Protein AF-A0A9D1ALV0-F1 (afdb_monomer_lite)

InterPro domains:
  IPR006485 Bacteriophage-like holin [PF04531] (1-87)
  IPR006485 Bacteriophage-like holin [TIGR01598] (1-86)

Secondary structure (DSSP, 8-state):
--HHHHHT-HHHHHHHHHHHHHHHHHHTT--GGGGGSHHHHHHHHHHHHH-HHHHHHHHHHHHHHHH-GGGSTTT--GGGSS-SS-------------

Sequence (98 aa):
MNWMARVKNPIFWVQVMGTILLTALTYNSLQPADLTSWQGVGQLLWGIVTNPYLLVSCLWGVWNAVNDPTTAGLKDSQAALTYTAPKKDNEKEESSNG

Structure (mmCIF, N/CA/C/O backbone):
data_AF-A0A9D1ALV0-F1
#
_entry.id   AF-A0A9D1ALV0-F1
#
loop_
_atom_site.group_PDB
_atom_site.id
_atom_site.type_symbol
_atom_site.label_atom_id
_atom_site.label_alt_id
_atom_site.label_comp_id
_atom_site.label_asym_id
_atom_site.label_entity_id
_atom_site.label_seq_id
_atom_site.pdbx_PDB_ins_code
_atom_site.Cartn_x
_atom_site.Cartn_y
_atom_site.Cartn_z
_atom_site.occupancy
_atom_site.B_iso_or_equiv
_atom_site.auth_seq_id
_atom_site.auth_comp_id
_atom_site.auth_asym_id
_atom_site.auth_atom_id
_atom_site.pdbx_PDB_model_num
ATOM 1 N N . MET A 1 1 ? 3.202 -3.393 -24.851 1.00 58.59 1 MET A N 1
ATOM 2 C CA . MET A 1 1 ? 3.554 -3.006 -23.466 1.00 58.59 1 MET A CA 1
ATOM 3 C C . MET A 1 1 ? 4.298 -4.165 -22.818 1.00 58.59 1 MET A C 1
ATOM 5 O O . MET A 1 1 ? 3.745 -5.256 -22.766 1.00 58.59 1 MET A O 1
ATOM 9 N N . ASN A 1 2 ? 5.544 -3.980 -22.377 1.00 66.81 2 ASN A N 1
ATOM 10 C CA . ASN A 1 2 ? 6.335 -5.072 -21.801 1.00 66.81 2 ASN A CA 1
ATOM 11 C C . ASN A 1 2 ? 5.997 -5.229 -20.304 1.00 66.81 2 ASN A C 1
ATOM 13 O O . ASN A 1 2 ? 6.737 -4.786 -19.429 1.00 66.81 2 ASN A O 1
ATOM 17 N N . TRP A 1 3 ? 4.818 -5.789 -20.007 1.00 67.38 3 TRP A N 1
ATOM 18 C CA . TRP A 1 3 ? 4.275 -5.894 -18.641 1.00 67.38 3 TRP A CA 1
ATOM 19 C C . TRP A 1 3 ? 5.234 -6.626 -17.685 1.00 67.38 3 TRP A C 1
ATOM 21 O O . TRP A 1 3 ? 5.424 -6.218 -16.540 1.00 67.38 3 TRP A O 1
ATOM 31 N N . MET A 1 4 ? 5.928 -7.645 -18.202 1.00 64.88 4 MET A N 1
ATOM 32 C CA . MET A 1 4 ? 6.937 -8.410 -17.474 1.00 64.88 4 MET A CA 1
ATOM 33 C C . MET A 1 4 ? 8.129 -7.558 -17.028 1.00 64.88 4 MET A C 1
ATOM 35 O O . MET A 1 4 ? 8.717 -7.854 -15.993 1.00 64.88 4 MET A O 1
ATOM 39 N N . ALA A 1 5 ? 8.490 -6.504 -17.766 1.00 69.75 5 ALA A N 1
ATOM 40 C CA . ALA A 1 5 ? 9.560 -5.594 -17.358 1.00 69.75 5 ALA A CA 1
ATOM 41 C C . ALA A 1 5 ? 9.126 -4.689 -16.190 1.00 69.75 5 ALA A C 1
ATOM 43 O O . ALA A 1 5 ? 9.938 -4.382 -15.321 1.00 69.75 5 ALA A O 1
ATOM 44 N N . ARG A 1 6 ? 7.839 -4.312 -16.129 1.00 74.12 6 ARG A N 1
ATOM 45 C CA . ARG A 1 6 ? 7.286 -3.455 -15.065 1.00 74.12 6 ARG A CA 1
ATOM 46 C C . ARG A 1 6 ? 7.140 -4.194 -13.743 1.00 74.12 6 ARG A C 1
ATOM 48 O O . ARG A 1 6 ? 7.605 -3.706 -12.725 1.00 74.12 6 ARG A O 1
ATOM 55 N N . VAL A 1 7 ? 6.603 -5.412 -13.777 1.00 74.50 7 VAL A N 1
ATOM 56 C CA . VAL A 1 7 ? 6.484 -6.279 -12.590 1.00 74.50 7 VAL A CA 1
ATOM 57 C C . VAL A 1 7 ? 7.856 -6.636 -12.002 1.00 74.50 7 VAL A C 1
ATOM 59 O O . VAL A 1 7 ? 7.990 -6.811 -10.794 1.00 74.50 7 VAL A O 1
ATOM 62 N N . LYS A 1 8 ? 8.901 -6.707 -12.838 1.00 75.50 8 LYS A N 1
ATOM 63 C CA . LYS A 1 8 ? 10.288 -6.913 -12.392 1.00 75.50 8 LYS A CA 1
ATOM 64 C C . LYS A 1 8 ? 10.945 -5.648 -11.824 1.00 75.50 8 LYS A C 1
ATOM 66 O O . LYS A 1 8 ? 12.015 -5.752 -11.228 1.00 75.50 8 LYS A O 1
ATOM 71 N N . ASN A 1 9 ? 10.348 -4.467 -12.002 1.00 77.94 9 ASN A N 1
ATOM 72 C CA . ASN A 1 9 ? 10.893 -3.217 -11.486 1.00 77.94 9 ASN A CA 1
ATOM 73 C C . ASN A 1 9 ? 10.448 -3.004 -10.022 1.00 77.94 9 ASN A C 1
ATOM 75 O O . ASN A 1 9 ? 9.251 -2.895 -9.764 1.00 77.94 9 ASN A O 1
ATOM 79 N N . PRO A 1 10 ? 11.370 -2.886 -9.050 1.00 76.19 10 PRO A N 1
ATOM 80 C CA . PRO A 1 10 ? 11.006 -2.638 -7.652 1.00 76.19 10 PRO A CA 1
ATOM 81 C C . PRO A 1 10 ? 10.281 -1.298 -7.442 1.00 76.19 10 PRO A C 1
ATOM 83 O O . PRO A 1 10 ? 9.438 -1.191 -6.556 1.00 76.19 10 PRO A O 1
ATOM 86 N N . ILE A 1 11 ? 10.553 -0.289 -8.276 1.00 81.44 11 ILE A N 1
ATOM 87 C CA . ILE A 1 11 ? 9.923 1.038 -8.185 1.00 81.44 11 ILE A CA 1
ATOM 88 C C . ILE A 1 11 ? 8.422 0.952 -8.473 1.00 81.44 11 ILE A C 1
ATOM 90 O O . ILE A 1 11 ? 7.639 1.618 -7.801 1.00 81.44 11 ILE A O 1
ATOM 94 N N . PHE A 1 12 ? 8.012 0.084 -9.404 1.00 81.88 12 PHE A N 1
ATOM 95 C CA . PHE A 1 12 ? 6.599 -0.162 -9.697 1.00 81.88 12 PHE A CA 1
ATOM 96 C C . PHE A 1 12 ? 5.848 -0.620 -8.438 1.00 81.88 12 PHE A C 1
ATOM 98 O O . PHE A 1 12 ? 4.791 -0.084 -8.113 1.00 81.88 12 PHE A O 1
ATOM 105 N N . TRP A 1 13 ? 6.427 -1.550 -7.676 1.00 82.69 13 TRP A N 1
ATOM 106 C CA . TRP A 1 13 ? 5.822 -2.036 -6.437 1.00 82.69 13 TRP A CA 1
ATOM 107 C C . TRP A 1 13 ? 5.762 -0.969 -5.348 1.00 82.69 13 TRP A C 1
ATOM 109 O O . TRP A 1 13 ? 4.753 -0.879 -4.657 1.00 82.69 13 TRP A O 1
ATOM 119 N N . VAL A 1 14 ? 6.790 -0.124 -5.218 1.00 86.38 14 VAL A N 1
ATOM 120 C CA . VAL A 1 14 ? 6.770 1.004 -4.270 1.00 86.38 14 VAL A CA 1
ATOM 121 C C . VAL A 1 14 ? 5.656 1.991 -4.616 1.00 86.38 14 VAL A C 1
ATOM 123 O O . VAL A 1 14 ? 4.940 2.431 -3.721 1.00 86.38 14 VAL A O 1
ATOM 126 N N . GLN A 1 15 ? 5.470 2.306 -5.899 1.00 83.31 15 GLN A N 1
ATOM 127 C CA . GLN A 1 15 ? 4.402 3.199 -6.352 1.00 83.31 15 GLN A CA 1
ATOM 128 C C . GLN A 1 15 ? 3.017 2.598 -6.090 1.00 83.31 15 GLN A C 1
ATOM 130 O O . GLN A 1 15 ? 2.178 3.254 -5.480 1.00 83.31 15 GLN A O 1
ATOM 135 N N . VAL A 1 16 ? 2.801 1.334 -6.468 1.00 84.56 16 VAL A N 1
ATOM 136 C CA . VAL A 1 16 ? 1.533 0.626 -6.228 1.00 84.56 16 VAL A CA 1
ATOM 137 C C . VAL A 1 16 ? 1.207 0.570 -4.736 1.00 84.56 16 VAL A C 1
ATOM 139 O O . VAL A 1 16 ? 0.116 0.961 -4.322 1.00 84.56 16 VAL A O 1
ATOM 142 N N . MET A 1 17 ? 2.163 0.128 -3.918 1.00 85.94 17 MET A N 1
ATOM 143 C CA . MET A 1 17 ? 1.977 0.018 -2.472 1.00 85.94 17 MET A CA 1
ATOM 144 C C . MET A 1 17 ? 1.757 1.387 -1.831 1.00 85.94 17 MET A C 1
ATOM 146 O O . MET A 1 17 ? 0.872 1.526 -0.992 1.00 85.94 17 MET A O 1
ATOM 150 N N . GLY A 1 18 ? 2.515 2.405 -2.244 1.00 87.94 18 GLY A N 1
ATOM 151 C CA . GLY A 1 18 ? 2.378 3.770 -1.745 1.00 87.94 18 GLY A CA 1
ATOM 152 C C . GLY A 1 18 ? 0.997 4.355 -2.027 1.00 87.94 18 GLY A C 1
ATOM 153 O O . GLY A 1 18 ? 0.371 4.895 -1.119 1.00 87.94 18 GLY A O 1
ATOM 154 N N . THR A 1 19 ? 0.483 4.195 -3.250 1.00 85.81 19 THR A N 1
ATOM 155 C CA . THR A 1 19 ? -0.865 4.656 -3.606 1.00 85.81 19 THR A CA 1
ATOM 156 C C . THR A 1 19 ? -1.937 3.935 -2.793 1.00 85.81 19 THR A C 1
ATOM 158 O O . THR A 1 19 ? -2.779 4.598 -2.195 1.00 85.81 19 THR A O 1
ATOM 161 N N . ILE A 1 20 ? -1.885 2.601 -2.709 1.00 85.38 20 ILE A N 1
ATOM 162 C CA . ILE A 1 20 ? -2.860 1.810 -1.940 1.00 85.38 20 ILE A CA 1
ATOM 163 C C . ILE A 1 20 ? -2.850 2.219 -0.463 1.00 85.38 20 ILE A C 1
ATOM 165 O O . ILE A 1 20 ? -3.907 2.481 0.111 1.00 85.38 20 ILE A O 1
ATOM 169 N N . LEU A 1 21 ? -1.663 2.315 0.145 1.00 87.31 21 LEU A N 1
ATOM 170 C CA . LEU A 1 21 ? -1.510 2.699 1.548 1.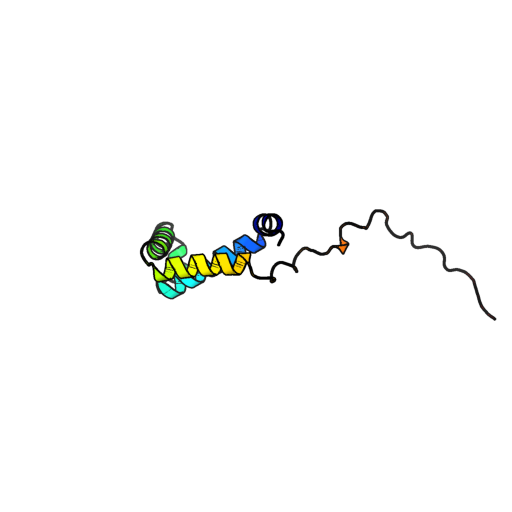00 87.31 21 LEU A CA 1
ATOM 171 C C . LEU A 1 21 ? -2.046 4.104 1.808 1.00 87.31 21 LEU A C 1
ATOM 173 O O . LEU A 1 21 ? -2.795 4.298 2.761 1.00 87.31 21 LEU A O 1
ATOM 177 N N . LEU A 1 22 ? -1.698 5.074 0.962 1.00 85.81 22 LEU A N 1
ATOM 178 C CA . LEU A 1 22 ? -2.117 6.457 1.156 1.00 85.81 22 LEU A CA 1
ATOM 179 C C . LEU A 1 22 ? -3.636 6.603 1.005 1.00 85.81 22 LEU A C 1
ATOM 181 O O . LEU A 1 22 ? -4.279 7.214 1.853 1.00 85.81 22 LEU A O 1
ATOM 185 N N . THR A 1 23 ? -4.225 5.979 -0.019 1.00 83.88 23 THR A N 1
ATOM 186 C CA . THR A 1 23 ? -5.681 5.963 -0.216 1.00 83.88 23 THR A CA 1
ATOM 187 C C . THR A 1 23 ? -6.400 5.322 0.970 1.00 83.88 23 THR A C 1
ATOM 189 O O . THR A 1 23 ? -7.388 5.870 1.459 1.00 83.88 23 THR A O 1
ATOM 192 N N . ALA A 1 24 ? -5.898 4.192 1.470 1.00 85.19 24 ALA A N 1
ATOM 193 C CA . ALA A 1 24 ? -6.502 3.503 2.601 1.00 85.19 24 ALA A CA 1
ATOM 194 C C . ALA A 1 24 ? -6.363 4.293 3.915 1.00 85.19 24 ALA A C 1
ATOM 196 O O . ALA A 1 24 ? -7.327 4.358 4.679 1.00 85.19 24 ALA A O 1
ATOM 197 N N . LEU A 1 25 ? -5.212 4.928 4.164 1.00 86.50 25 LEU A N 1
ATOM 198 C CA . LEU A 1 25 ? -4.987 5.791 5.330 1.00 86.50 25 LEU A CA 1
ATOM 199 C C . LEU A 1 25 ? -5.945 6.983 5.336 1.00 86.50 25 LEU A C 1
ATOM 201 O O . LEU A 1 25 ? -6.645 7.204 6.323 1.00 86.50 25 LEU A O 1
ATOM 205 N N . THR A 1 26 ? -6.024 7.712 4.217 1.00 83.88 26 THR A N 1
ATOM 206 C CA . THR A 1 26 ? -6.922 8.867 4.080 1.00 83.88 26 THR A CA 1
ATOM 207 C C . THR A 1 26 ? -8.378 8.469 4.283 1.00 83.88 26 THR A C 1
ATOM 209 O O . THR A 1 26 ? -9.116 9.171 4.966 1.00 83.88 26 THR A O 1
ATOM 212 N N . TYR A 1 27 ? -8.798 7.334 3.726 1.00 83.12 27 TYR A N 1
ATOM 213 C CA . TYR A 1 27 ? -10.186 6.897 3.823 1.00 83.12 27 TYR A CA 1
ATOM 214 C C . TYR A 1 27 ? -10.580 6.459 5.237 1.00 83.12 27 TYR A C 1
ATOM 216 O O . TYR A 1 27 ? -11.656 6.804 5.715 1.00 83.12 27 TYR A O 1
ATOM 224 N N . ASN A 1 28 ? -9.709 5.716 5.924 1.00 82.38 28 ASN A N 1
ATOM 225 C CA . ASN A 1 28 ? -9.981 5.227 7.278 1.00 82.38 28 ASN A CA 1
ATOM 226 C C . ASN A 1 28 ? -9.667 6.269 8.365 1.00 82.38 28 ASN A C 1
ATOM 228 O O . ASN A 1 28 ? -9.780 5.961 9.547 1.00 82.38 28 ASN A O 1
ATOM 232 N N . SER A 1 29 ? -9.279 7.495 7.984 1.00 84.06 29 SER A N 1
ATOM 233 C CA . SER A 1 29 ? -8.819 8.545 8.908 1.00 84.06 29 SER A CA 1
ATOM 234 C C . SER A 1 29 ? -7.692 8.078 9.844 1.00 84.06 29 SER A C 1
ATOM 236 O O . SER A 1 29 ? -7.584 8.544 10.976 1.00 84.06 29 SER A O 1
ATOM 238 N N . LEU A 1 30 ? -6.860 7.147 9.368 1.00 83.81 30 LEU A N 1
ATOM 239 C CA . LEU A 1 30 ? -5.747 6.580 10.124 1.00 83.81 30 LEU A CA 1
ATOM 240 C C . LEU A 1 30 ? -4.495 7.434 9.939 1.00 83.81 30 LEU A C 1
ATOM 242 O O . LEU A 1 30 ? -4.239 7.986 8.865 1.00 83.81 30 LEU A O 1
ATOM 246 N N . GLN A 1 31 ? -3.685 7.511 10.987 1.00 85.94 31 GLN A N 1
ATOM 247 C CA . GLN A 1 31 ? -2.393 8.174 10.965 1.00 85.94 31 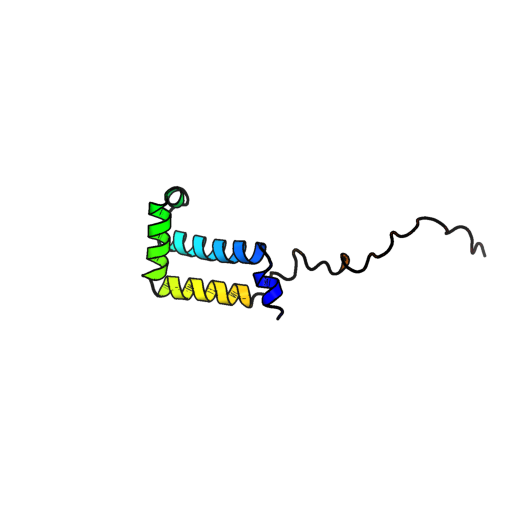GLN A CA 1
ATOM 248 C C . GLN A 1 31 ? -1.270 7.172 10.667 1.00 85.94 31 GLN A C 1
ATOM 250 O O . GLN A 1 31 ? -1.384 5.983 10.969 1.00 85.94 31 GLN A O 1
ATOM 255 N N . PRO A 1 32 ? -0.117 7.631 10.143 1.00 83.44 32 PRO A N 1
ATOM 256 C CA . PRO A 1 32 ? 1.053 6.769 9.976 1.00 83.44 32 PRO A CA 1
ATOM 257 C C . PRO A 1 32 ? 1.501 6.094 11.282 1.00 83.44 32 PRO A C 1
ATOM 259 O O . PRO A 1 32 ? 2.012 4.978 11.253 1.00 83.44 32 PRO A O 1
ATOM 262 N N . ALA A 1 33 ? 1.274 6.749 12.427 1.00 87.25 33 ALA A N 1
ATOM 263 C CA . ALA A 1 33 ? 1.554 6.198 13.749 1.00 87.25 33 ALA A CA 1
ATOM 264 C C . ALA A 1 33 ? 0.732 4.930 14.050 1.00 87.25 33 ALA A C 1
ATOM 266 O O . ALA A 1 33 ? 1.237 4.024 14.713 1.00 87.25 33 ALA A O 1
ATOM 267 N N . ASP A 1 34 ? -0.479 4.808 13.504 1.00 85.50 34 ASP A N 1
ATOM 268 C CA . ASP A 1 34 ? -1.343 3.641 13.712 1.00 85.50 34 ASP A CA 1
ATOM 269 C C . ASP A 1 34 ? -0.802 2.397 12.991 1.00 85.50 34 ASP A C 1
ATOM 271 O O . ASP A 1 34 ? -0.996 1.265 13.440 1.00 85.50 34 ASP A O 1
ATOM 275 N N . LEU A 1 35 ? -0.030 2.596 11.916 1.00 88.25 35 LEU A N 1
ATOM 276 C CA . LEU A 1 35 ? 0.631 1.523 11.165 1.00 88.25 35 LEU A CA 1
ATOM 277 C C . LEU A 1 35 ? 1.925 1.017 11.817 1.00 88.25 35 LEU A C 1
ATOM 279 O O . LEU A 1 35 ? 2.564 0.114 11.282 1.00 88.25 35 LEU A O 1
ATOM 283 N N . THR A 1 36 ? 2.316 1.557 12.976 1.00 90.19 36 THR A N 1
ATOM 284 C CA . THR A 1 36 ? 3.475 1.058 13.742 1.00 90.19 36 THR A CA 1
ATOM 285 C C . THR A 1 36 ? 3.186 -0.260 14.468 1.00 90.19 36 THR A C 1
ATOM 287 O O . THR A 1 36 ? 4.104 -0.900 14.979 1.00 90.19 36 THR A O 1
ATOM 290 N N . SER A 1 37 ? 1.921 -0.693 14.487 1.00 90.81 37 SER A N 1
ATOM 291 C CA . SER A 1 37 ? 1.479 -1.952 15.082 1.00 90.81 37 SER A CA 1
ATOM 292 C C . SER A 1 37 ? 0.925 -2.914 14.028 1.00 90.81 37 SER A C 1
ATOM 294 O O . SER A 1 37 ? 0.227 -2.511 13.095 1.00 90.81 37 SER A O 1
ATOM 296 N N . TRP A 1 38 ? 1.157 -4.218 14.213 1.00 92.00 38 TRP A N 1
ATOM 297 C CA . TRP A 1 38 ? 0.548 -5.253 13.365 1.00 92.00 38 TRP A CA 1
ATOM 298 C C . TRP A 1 38 ? -0.983 -5.237 13.428 1.00 92.00 38 TRP A C 1
ATOM 300 O O . TRP A 1 38 ? -1.644 -5.549 12.439 1.00 92.00 38 TRP A O 1
ATOM 310 N N . GLN A 1 39 ? -1.545 -4.818 14.565 1.00 89.12 39 GLN A N 1
ATOM 311 C CA . GLN A 1 39 ? -2.982 -4.623 14.732 1.00 89.12 39 GLN A CA 1
ATOM 312 C C . GLN A 1 39 ? -3.516 -3.552 13.769 1.00 89.12 39 GLN A C 1
ATOM 314 O O . GLN A 1 39 ? -4.491 -3.800 13.062 1.00 89.12 39 GLN A O 1
ATOM 319 N N . GLY A 1 40 ? -2.866 -2.385 13.711 1.00 88.56 40 GLY A N 1
ATOM 320 C CA . GLY A 1 40 ? -3.269 -1.282 12.837 1.00 88.56 40 GLY A CA 1
ATOM 321 C C . GLY A 1 40 ? -3.110 -1.617 11.356 1.00 88.56 40 GLY A C 1
ATOM 322 O O . GLY A 1 40 ? -3.997 -1.322 10.557 1.00 88.56 40 GLY A O 1
ATOM 323 N N . VAL A 1 41 ? -2.048 -2.345 10.991 1.00 89.25 41 VAL A N 1
ATOM 324 C CA . VAL A 1 41 ? -1.899 -2.895 9.632 1.00 89.25 41 VAL A CA 1
ATOM 325 C C . VAL A 1 41 ? -3.050 -3.851 9.301 1.00 89.25 41 VAL A C 1
ATOM 327 O O . VAL A 1 41 ? -3.644 -3.754 8.227 1.00 89.25 41 VAL A O 1
ATOM 330 N N . GLY A 1 42 ? -3.413 -4.743 10.227 1.00 89.50 42 GLY A N 1
ATOM 331 C CA . GLY A 1 42 ? -4.546 -5.654 10.058 1.00 89.50 42 GLY A CA 1
ATOM 332 C C . GLY A 1 42 ? -5.878 -4.922 9.865 1.00 89.50 42 GLY A C 1
ATOM 333 O O . GLY A 1 42 ? -6.642 -5.275 8.968 1.00 89.50 42 GLY A O 1
ATOM 334 N N . GLN A 1 43 ? -6.134 -3.869 10.647 1.00 87.88 43 GLN A N 1
ATOM 335 C CA . GLN A 1 43 ? -7.335 -3.038 10.507 1.00 87.88 43 GLN A CA 1
ATOM 336 C C . GLN A 1 43 ? -7.389 -2.311 9.162 1.00 87.88 43 GLN A C 1
ATOM 338 O O . GLN A 1 43 ? -8.441 -2.296 8.525 1.00 87.88 43 GLN A O 1
ATOM 343 N N . LEU A 1 44 ? -6.260 -1.770 8.696 1.00 89.12 44 LEU A N 1
ATOM 344 C CA . LEU A 1 44 ? -6.170 -1.125 7.387 1.00 89.12 44 LEU A CA 1
ATOM 345 C C . LEU A 1 44 ? -6.519 -2.108 6.261 1.00 89.12 44 LEU A C 1
ATOM 347 O O . LEU A 1 44 ? -7.363 -1.811 5.417 1.00 89.12 44 LEU A O 1
ATOM 351 N N . LEU A 1 45 ? -5.898 -3.294 6.263 1.00 89.81 45 LEU A N 1
ATOM 352 C CA . LEU A 1 45 ? -6.146 -4.328 5.253 1.00 89.81 45 LEU A CA 1
ATOM 353 C C . LEU A 1 45 ? -7.601 -4.799 5.278 1.00 89.81 45 LEU A C 1
ATOM 355 O O . LEU A 1 45 ? -8.228 -4.942 4.229 1.00 89.81 45 LEU A O 1
ATOM 359 N N . TRP A 1 46 ? -8.159 -4.988 6.473 1.00 89.56 46 TRP A N 1
ATOM 360 C CA . TRP A 1 46 ? -9.561 -5.347 6.635 1.00 89.56 46 TRP A CA 1
ATOM 361 C C . TRP A 1 46 ? -10.500 -4.261 6.096 1.00 89.56 46 TRP A C 1
ATOM 363 O O . TRP A 1 46 ? -11.463 -4.572 5.394 1.00 89.56 46 TRP A O 1
ATOM 373 N N . GLY A 1 47 ? -10.192 -2.986 6.351 1.00 88.38 47 GLY A N 1
ATOM 374 C CA . GLY A 1 47 ? -10.938 -1.843 5.824 1.00 88.38 47 GLY A CA 1
ATOM 375 C C . GLY A 1 47 ? -10.915 -1.765 4.297 1.00 88.38 47 GLY A C 1
ATOM 376 O O . GLY A 1 47 ? -11.933 -1.451 3.688 1.00 88.38 47 GLY A O 1
ATOM 377 N N . ILE A 1 48 ? -9.796 -2.122 3.658 1.00 89.31 48 ILE A N 1
ATOM 378 C CA . ILE A 1 48 ? -9.706 -2.191 2.190 1.00 89.31 48 ILE A CA 1
ATOM 379 C C . ILE A 1 48 ? -10.631 -3.281 1.632 1.00 89.31 48 ILE A C 1
ATOM 381 O O . ILE A 1 48 ? -11.327 -3.043 0.649 1.00 89.31 48 ILE A O 1
ATOM 385 N N . VAL A 1 49 ? -10.649 -4.470 2.242 1.00 89.56 49 VAL A N 1
ATOM 386 C CA . VAL A 1 49 ? -11.405 -5.625 1.720 1.00 89.56 49 VAL A CA 1
ATOM 387 C C . VAL A 1 49 ? -12.907 -5.502 1.977 1.00 89.56 49 VAL A C 1
ATOM 389 O O . VAL A 1 49 ? -13.715 -5.872 1.129 1.00 89.56 49 VAL A O 1
ATOM 392 N N . THR A 1 50 ? -13.294 -4.980 3.140 1.00 91.19 50 THR A N 1
ATOM 393 C CA . THR A 1 50 ? -14.709 -4.845 3.525 1.00 91.19 50 THR A CA 1
ATOM 394 C C . THR A 1 50 ? -15.405 -3.652 2.881 1.00 91.19 50 THR A C 1
ATOM 396 O O . THR A 1 50 ? -16.635 -3.595 2.863 1.00 91.19 50 THR A O 1
ATOM 399 N N . ASN A 1 51 ? -14.643 -2.715 2.318 1.00 89.69 51 ASN A N 1
ATOM 400 C CA . ASN A 1 51 ? -15.182 -1.535 1.673 1.00 89.69 51 ASN A CA 1
ATOM 401 C C . ASN A 1 51 ? -15.102 -1.656 0.139 1.00 89.69 51 ASN A C 1
ATOM 403 O O . ASN A 1 51 ? -14.018 -1.519 -0.432 1.00 89.69 51 ASN A O 1
ATOM 407 N N . PRO A 1 52 ? -16.234 -1.851 -0.565 1.00 89.62 52 PRO A N 1
ATOM 408 C CA . PRO A 1 52 ? -16.225 -2.075 -2.010 1.00 89.62 52 PRO A CA 1
ATOM 409 C C . PRO A 1 52 ? -15.689 -0.873 -2.797 1.00 89.62 52 PRO A C 1
ATOM 411 O O . PRO A 1 52 ? -15.057 -1.057 -3.834 1.00 89.62 52 PRO A O 1
ATOM 414 N N . TYR A 1 53 ? -15.883 0.354 -2.303 1.00 89.44 53 TYR A N 1
ATOM 415 C CA . TYR A 1 53 ? -15.338 1.554 -2.937 1.00 89.44 53 TYR A CA 1
ATOM 416 C C . TYR A 1 53 ? -13.807 1.598 -2.841 1.00 89.44 53 TYR A C 1
ATOM 418 O O . TYR A 1 53 ? -13.136 1.833 -3.849 1.00 89.44 53 TYR A O 1
ATOM 426 N N . LEU A 1 54 ? -13.239 1.328 -1.660 1.00 88.50 54 LEU A N 1
ATOM 427 C CA . LEU A 1 54 ? -11.785 1.247 -1.483 1.00 88.50 54 LEU A CA 1
ATOM 428 C C . LEU A 1 54 ? -11.176 0.104 -2.285 1.00 88.50 54 LEU A C 1
ATOM 430 O O . LEU A 1 54 ? -10.141 0.298 -2.921 1.00 88.50 54 LEU A O 1
ATOM 434 N N . LEU A 1 55 ? -11.823 -1.060 -2.284 1.00 90.75 55 LEU A N 1
ATOM 435 C CA . LEU A 1 55 ? -11.391 -2.216 -3.055 1.00 90.75 55 LEU A CA 1
ATOM 436 C C . LEU A 1 55 ? -11.286 -1.861 -4.546 1.00 90.75 55 LEU A C 1
ATOM 438 O O . LEU A 1 55 ? -10.231 -2.036 -5.154 1.00 90.75 55 LEU A O 1
ATOM 442 N N . VAL A 1 56 ? -12.354 -1.297 -5.120 1.00 91.31 56 VAL A N 1
ATOM 443 C CA . VAL A 1 56 ? -12.380 -0.863 -6.525 1.00 91.31 56 VAL A CA 1
ATOM 444 C C . VAL A 1 56 ? -11.346 0.232 -6.783 1.00 91.31 56 VAL A C 1
ATOM 446 O O . VAL A 1 56 ? -10.658 0.181 -7.799 1.00 91.31 56 VAL A O 1
ATOM 449 N N . SER A 1 57 ? -11.167 1.178 -5.860 1.00 88.25 57 SER A N 1
ATOM 450 C CA . SER A 1 57 ? -10.165 2.246 -5.986 1.00 88.25 57 SER A CA 1
ATOM 451 C C . SER A 1 57 ? -8.734 1.701 -6.005 1.00 88.25 57 SER A C 1
ATOM 453 O O . SER A 1 57 ? -7.920 2.138 -6.816 1.00 88.25 57 SER A O 1
ATOM 455 N N . CYS A 1 58 ? -8.425 0.710 -5.164 1.00 87.19 58 CYS A N 1
ATOM 456 C CA . CYS A 1 58 ? -7.121 0.048 -5.152 1.00 87.19 58 CYS A CA 1
ATOM 457 C C . CYS A 1 58 ? -6.884 -0.723 -6.455 1.00 87.19 58 CYS A C 1
ATOM 459 O O . CYS A 1 58 ? -5.819 -0.600 -7.057 1.00 87.19 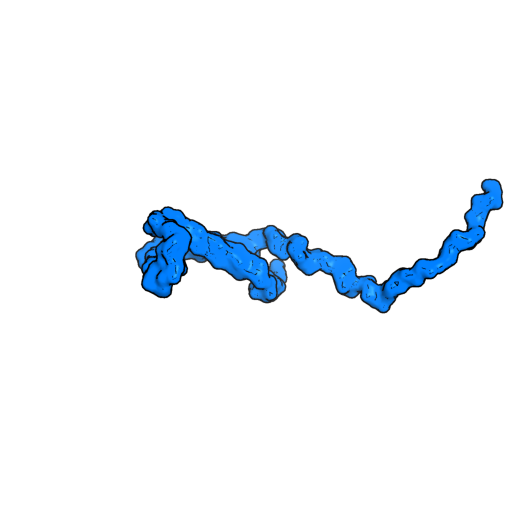58 CYS A O 1
ATOM 461 N N . LEU A 1 59 ? -7.889 -1.467 -6.931 1.00 88.62 59 LEU A N 1
ATOM 462 C CA . LEU A 1 59 ? -7.825 -2.174 -8.213 1.00 88.62 59 LEU A CA 1
ATOM 463 C C . LEU A 1 59 ? -7.642 -1.205 -9.387 1.00 88.62 59 LEU A C 1
ATOM 465 O O . LEU A 1 59 ? -6.843 -1.470 -10.283 1.00 88.62 59 LEU A O 1
ATOM 469 N N . TRP A 1 60 ? -8.325 -0.060 -9.356 1.00 86.38 60 TRP A N 1
ATOM 470 C CA . TRP A 1 60 ? -8.168 1.010 -10.337 1.00 86.38 60 TRP A CA 1
ATOM 471 C C . TRP A 1 60 ? -6.766 1.625 -10.291 1.00 86.38 60 TRP A C 1
ATOM 473 O O . TRP A 1 60 ? -6.159 1.846 -11.334 1.00 86.38 60 TRP A O 1
ATOM 483 N N . GLY A 1 61 ? -6.208 1.841 -9.098 1.00 83.75 61 GLY A N 1
ATOM 484 C CA . GLY A 1 61 ? -4.829 2.296 -8.918 1.00 83.75 61 GLY A CA 1
ATOM 485 C C . GLY A 1 61 ? -3.808 1.320 -9.507 1.00 83.75 61 GLY A C 1
ATOM 486 O O . GLY A 1 61 ? -2.906 1.739 -10.229 1.00 83.75 61 GLY A O 1
ATOM 487 N N . VAL A 1 62 ? -3.990 0.016 -9.279 1.00 82.12 62 VAL A N 1
ATOM 488 C CA . VAL A 1 62 ? -3.155 -1.037 -9.882 1.00 82.12 62 VAL A CA 1
ATOM 489 C C . VAL A 1 62 ? -3.305 -1.049 -11.402 1.00 82.12 62 VAL A C 1
ATOM 491 O O . VAL A 1 62 ? -2.304 -1.081 -12.115 1.00 82.12 62 VAL A O 1
ATOM 494 N N . TRP A 1 63 ? -4.537 -0.982 -11.911 1.00 83.69 63 TRP A N 1
ATOM 495 C CA . TRP A 1 63 ? -4.808 -0.905 -13.346 1.00 83.69 63 TRP A CA 1
ATOM 496 C C . TRP A 1 63 ? -4.128 0.310 -13.981 1.00 83.69 63 TRP A C 1
ATOM 498 O O . TRP A 1 63 ? -3.485 0.180 -15.023 1.00 83.69 63 TRP A O 1
ATOM 508 N N . ASN A 1 64 ? -4.212 1.473 -13.335 1.00 82.31 64 ASN A N 1
ATOM 509 C CA . ASN A 1 64 ? -3.527 2.676 -13.783 1.00 82.31 64 ASN A CA 1
ATOM 510 C C . ASN A 1 64 ? -2.022 2.477 -13.757 1.00 82.31 64 ASN A C 1
ATOM 512 O O . ASN A 1 64 ? -1.413 2.663 -14.792 1.00 82.31 64 ASN A O 1
ATOM 516 N N . ALA A 1 65 ? -1.419 2.001 -12.667 1.00 74.94 65 ALA A N 1
ATOM 517 C CA . ALA A 1 65 ? 0.023 1.747 -12.613 1.00 74.94 65 ALA A CA 1
ATOM 518 C C . ALA A 1 65 ? 0.500 0.779 -13.716 1.00 74.94 65 ALA A C 1
ATOM 520 O O . ALA A 1 65 ? 1.582 0.938 -14.280 1.00 74.94 65 ALA A O 1
ATOM 521 N N . VAL A 1 66 ? -0.314 -0.223 -14.063 1.00 72.50 66 VAL A N 1
ATOM 522 C CA . VAL A 1 66 ? -0.022 -1.156 -15.161 1.00 72.50 66 VAL A CA 1
ATOM 523 C C . VAL A 1 66 ? -0.091 -0.471 -16.527 1.00 72.50 66 VAL A C 1
ATOM 525 O O . VAL A 1 66 ? 0.719 -0.797 -17.398 1.00 72.50 66 VAL A O 1
ATOM 528 N N . ASN A 1 67 ? -1.011 0.475 -16.720 1.00 70.75 67 ASN A N 1
ATOM 529 C CA . ASN A 1 67 ? -1.220 1.191 -17.982 1.00 70.75 67 ASN A CA 1
ATOM 530 C C . ASN A 1 67 ? -0.454 2.523 -18.086 1.00 70.75 67 ASN A C 1
ATOM 532 O O . ASN A 1 67 ? -0.291 3.047 -19.185 1.00 70.75 67 ASN A O 1
ATOM 536 N N . ASP A 1 68 ? 0.074 3.038 -16.980 1.00 61.53 68 ASP A N 1
ATOM 537 C CA . ASP A 1 68 ? 0.721 4.341 -16.881 1.00 61.53 68 ASP A CA 1
ATOM 538 C C . ASP A 1 68 ? 2.098 4.312 -17.583 1.00 61.53 68 ASP A C 1
ATOM 540 O O . ASP A 1 68 ? 2.905 3.405 -17.340 1.00 61.53 68 ASP A O 1
ATOM 544 N N . PRO A 1 69 ? 2.400 5.236 -18.515 1.00 53.06 69 PRO A N 1
ATOM 545 C CA . PRO A 1 69 ? 3.721 5.357 -19.135 1.00 53.06 69 PRO A CA 1
ATOM 546 C C . PRO A 1 69 ? 4.837 5.833 -18.180 1.00 53.06 69 PRO A C 1
ATOM 548 O O . PRO A 1 69 ? 6.004 5.808 -18.577 1.00 53.06 69 PRO A O 1
ATOM 551 N N . THR A 1 70 ? 4.540 6.217 -16.931 1.00 56.16 70 THR A N 1
ATOM 552 C CA . THR A 1 70 ? 5.512 6.848 -16.007 1.00 56.16 70 THR A CA 1
ATOM 553 C C . THR A 1 70 ? 6.686 5.976 -15.539 1.00 56.16 70 THR A C 1
ATOM 555 O O . THR A 1 70 ? 7.613 6.500 -14.923 1.00 56.16 70 THR A O 1
ATOM 558 N N . THR A 1 71 ? 6.761 4.684 -15.875 1.00 50.66 71 THR A N 1
ATOM 559 C CA . THR A 1 71 ? 7.943 3.848 -15.557 1.00 50.66 71 THR A CA 1
ATOM 560 C C . THR A 1 71 ? 8.903 3.618 -16.729 1.00 50.66 71 THR A C 1
ATOM 562 O O . THR A 1 71 ? 9.761 2.741 -16.647 1.00 50.66 71 THR A O 1
ATOM 565 N N . ALA A 1 72 ? 8.812 4.396 -17.814 1.00 52.56 72 ALA A N 1
ATOM 566 C CA . ALA A 1 72 ? 9.834 4.365 -18.868 1.00 52.56 72 ALA A CA 1
ATOM 567 C C . ALA A 1 72 ? 11.197 4.943 -18.408 1.00 52.56 72 ALA A C 1
ATOM 569 O O . ALA A 1 72 ? 12.229 4.626 -18.986 1.00 52.56 72 ALA A O 1
ATOM 570 N N . GLY A 1 73 ? 11.224 5.786 -17.367 1.00 50.12 73 GLY A N 1
ATOM 571 C CA . GLY A 1 73 ? 12.310 6.764 -17.202 1.00 50.12 73 GLY A CA 1
ATOM 572 C C . GLY A 1 73 ? 13.430 6.476 -16.197 1.00 50.12 73 GLY A C 1
ATOM 573 O O . GLY A 1 73 ? 14.490 7.074 -16.332 1.00 50.12 73 GLY A O 1
ATOM 574 N N . LEU A 1 74 ? 13.269 5.606 -15.191 1.00 47.94 74 LEU A N 1
ATOM 575 C CA . LEU A 1 74 ? 14.298 5.505 -14.131 1.00 47.94 74 LEU A CA 1
ATOM 576 C C . LEU A 1 74 ? 15.394 4.466 -14.398 1.00 47.94 74 LEU A C 1
ATOM 578 O O . LEU A 1 74 ? 16.399 4.448 -13.690 1.00 47.94 74 LEU A O 1
ATOM 582 N N . LYS A 1 75 ? 15.235 3.608 -15.414 1.00 46.28 75 LYS A N 1
ATOM 583 C CA . LYS A 1 75 ? 16.279 2.638 -15.777 1.00 46.28 75 LYS A CA 1
ATOM 584 C C . LYS A 1 75 ? 16.266 2.133 -17.214 1.00 46.28 75 LYS A C 1
ATOM 586 O O . LYS A 1 75 ? 17.050 1.239 -17.508 1.00 46.28 75 LYS A O 1
ATOM 591 N N . ASP A 1 76 ? 15.458 2.697 -18.109 1.00 49.00 76 ASP A N 1
ATOM 592 C CA . ASP A 1 76 ? 15.604 2.403 -19.538 1.00 49.00 76 ASP A CA 1
ATOM 593 C C . ASP A 1 76 ? 16.560 3.411 -20.178 1.00 49.00 76 ASP A C 1
ATOM 595 O O . ASP A 1 76 ? 16.285 4.046 -21.193 1.00 49.00 76 ASP A O 1
ATOM 599 N N . SER A 1 77 ? 17.729 3.577 -19.552 1.00 47.09 77 SER A N 1
ATOM 600 C CA . SER A 1 77 ? 18.860 4.107 -20.290 1.00 47.09 77 SER A CA 1
ATOM 601 C C . SER A 1 77 ? 19.346 2.962 -21.170 1.00 47.09 77 SER A C 1
ATOM 603 O O . SER A 1 77 ? 20.224 2.184 -20.795 1.00 47.09 77 SER A O 1
ATOM 605 N N . GLN A 1 78 ? 18.769 2.870 -22.370 1.00 46.12 78 GLN A N 1
ATOM 606 C CA . GLN A 1 78 ? 19.319 2.099 -23.489 1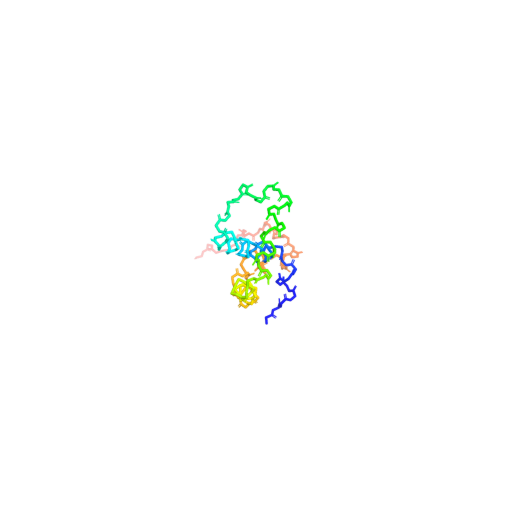.00 46.12 78 GLN A CA 1
ATOM 607 C C . GLN A 1 78 ? 20.801 2.444 -23.768 1.00 46.12 78 GLN A C 1
ATOM 609 O O . GLN A 1 78 ? 21.469 1.730 -24.506 1.00 46.12 78 GLN A O 1
ATOM 614 N N . ALA A 1 79 ? 21.355 3.482 -23.130 1.00 48.97 79 ALA A N 1
ATOM 615 C CA . ALA A 1 79 ? 22.776 3.809 -23.119 1.00 48.97 79 ALA A CA 1
ATOM 616 C C . ALA A 1 79 ? 23.678 2.810 -22.355 1.00 48.97 79 ALA A C 1
ATOM 618 O O . ALA A 1 79 ? 24.897 2.919 -22.455 1.00 48.97 79 ALA A O 1
ATOM 619 N N . ALA A 1 80 ? 23.136 1.843 -21.600 1.00 49.31 80 ALA A N 1
ATOM 620 C CA . ALA A 1 80 ? 23.951 0.898 -20.821 1.00 49.31 80 ALA A CA 1
ATOM 621 C C . ALA A 1 80 ? 24.280 -0.433 -21.534 1.00 49.31 80 ALA A C 1
ATOM 623 O O . ALA A 1 80 ? 25.019 -1.239 -20.976 1.00 49.31 80 ALA A O 1
ATOM 624 N N . LEU A 1 81 ? 23.757 -0.689 -22.743 1.00 47.44 81 LEU A N 1
ATOM 625 C CA . LEU A 1 81 ? 23.934 -1.980 -23.440 1.00 47.44 81 LEU A CA 1
ATOM 626 C C . LEU A 1 81 ? 24.708 -1.912 -24.770 1.00 47.44 81 LEU A C 1
ATOM 628 O O . LEU A 1 81 ? 24.804 -2.920 -25.464 1.00 47.44 81 LEU A O 1
ATOM 632 N N . THR A 1 82 ? 25.327 -0.777 -25.107 1.00 45.03 82 THR A N 1
ATOM 633 C CA . THR A 1 82 ? 26.180 -0.637 -26.310 1.00 45.03 82 THR A CA 1
ATOM 634 C C . THR A 1 82 ? 27.572 -0.066 -26.033 1.00 45.03 82 THR A C 1
ATOM 636 O O . THR A 1 82 ? 28.224 0.439 -26.942 1.00 45.03 82 THR A O 1
ATOM 639 N N . TYR A 1 83 ? 28.086 -0.190 -24.805 1.00 40.19 83 TYR A N 1
ATOM 640 C CA . TYR A 1 83 ? 29.506 0.057 -24.529 1.00 40.19 83 TYR A CA 1
ATOM 641 C C . TYR A 1 83 ? 30.263 -1.269 -24.408 1.00 40.19 83 TYR A C 1
ATOM 643 O O . TYR A 1 83 ? 30.446 -1.807 -23.321 1.00 40.19 83 TYR A O 1
ATOM 651 N N . THR A 1 84 ? 30.701 -1.812 -25.545 1.00 47.94 84 THR A N 1
ATOM 652 C CA . THR A 1 84 ? 31.582 -2.994 -25.592 1.00 47.94 84 THR A CA 1
ATOM 653 C C . THR A 1 84 ? 33.071 -2.639 -25.653 1.00 47.94 84 THR A C 1
ATOM 655 O O . THR A 1 84 ? 33.900 -3.543 -25.634 1.00 47.94 84 THR A O 1
ATOM 658 N N . ALA A 1 85 ? 33.446 -1.354 -25.685 1.00 41.12 85 ALA A N 1
ATOM 659 C CA . ALA A 1 85 ? 34.838 -0.930 -25.512 1.00 41.12 85 ALA A CA 1
ATOM 660 C C . ALA A 1 85 ? 34.940 0.539 -25.056 1.00 41.12 85 ALA A C 1
ATOM 662 O O . ALA A 1 85 ? 34.236 1.380 -25.617 1.00 41.12 85 ALA A O 1
ATOM 663 N N . PRO A 1 86 ? 35.814 0.882 -24.086 1.00 44.91 86 PRO A N 1
ATOM 664 C CA . PRO A 1 86 ? 36.117 2.273 -23.765 1.00 44.91 86 PRO A CA 1
ATOM 665 C C . PRO A 1 86 ? 36.748 2.951 -24.987 1.00 44.91 86 PRO A C 1
ATOM 667 O O . PRO A 1 86 ? 37.621 2.375 -25.643 1.00 44.91 86 PRO A O 1
ATOM 670 N N . LYS A 1 87 ? 36.310 4.174 -25.307 1.00 47.94 87 LYS A N 1
ATOM 671 C CA . LYS A 1 87 ? 36.963 4.997 -26.326 1.00 47.94 87 LYS A CA 1
ATOM 672 C C . LYS A 1 87 ? 38.403 5.224 -25.862 1.00 47.94 87 LYS A C 1
ATOM 674 O O . LYS A 1 87 ? 38.617 5.773 -24.787 1.00 47.94 87 LYS A O 1
ATOM 679 N N . LYS A 1 88 ? 39.378 4.747 -26.637 1.00 43.03 88 LYS A N 1
ATOM 680 C CA . LYS A 1 88 ? 40.774 5.132 -26.437 1.00 43.03 88 LYS A CA 1
ATOM 681 C C . LYS A 1 88 ? 40.865 6.621 -26.747 1.00 43.03 88 LYS A C 1
ATOM 683 O O . LYS A 1 88 ? 40.637 7.029 -27.884 1.00 43.03 88 LYS A O 1
ATOM 688 N N . ASP A 1 89 ? 41.157 7.409 -25.727 1.00 57.75 89 ASP A N 1
ATOM 689 C CA . ASP A 1 89 ? 41.691 8.747 -25.905 1.00 57.75 89 ASP A CA 1
ATOM 690 C C . ASP A 1 89 ? 43.059 8.568 -26.552 1.00 57.75 89 ASP A C 1
ATOM 692 O O . ASP A 1 89 ? 43.937 8.008 -25.908 1.00 57.75 89 ASP A O 1
ATOM 696 N N . ASN A 1 90 ? 43.183 8.880 -27.844 1.00 50.53 90 ASN A N 1
ATOM 697 C CA . ASN A 1 90 ? 44.392 9.342 -28.532 1.00 50.53 90 ASN A CA 1
ATOM 698 C C . ASN A 1 90 ? 44.086 9.530 -30.030 1.00 50.53 90 ASN A C 1
ATOM 700 O O . ASN A 1 90 ? 43.250 8.827 -30.590 1.00 50.53 90 ASN A O 1
ATOM 704 N N . GLU A 1 91 ? 44.783 10.494 -30.633 1.00 54.8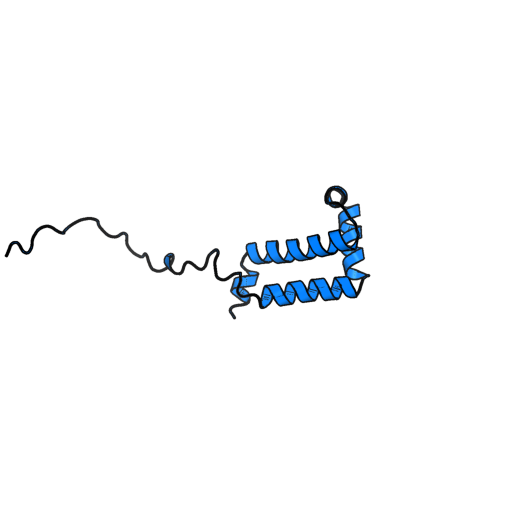8 91 GLU A N 1
ATOM 705 C CA . GLU A 1 91 ? 44.829 10.841 -32.065 1.00 54.88 91 GLU A CA 1
ATOM 706 C C . GLU A 1 91 ? 43.698 11.729 -32.609 1.00 54.88 91 GLU A C 1
ATOM 708 O O . GLU A 1 91 ? 42.779 11.313 -33.313 1.00 54.88 91 GLU A O 1
ATOM 713 N N . LYS A 1 92 ? 43.871 13.033 -32.363 1.00 42.16 92 LYS A N 1
ATOM 714 C CA . LYS A 1 92 ? 43.792 14.038 -33.431 1.00 42.16 92 LYS A CA 1
ATOM 715 C C . LYS A 1 92 ? 44.992 14.980 -33.323 1.00 42.16 92 LYS A C 1
ATOM 717 O O . LYS A 1 92 ? 44.867 16.090 -32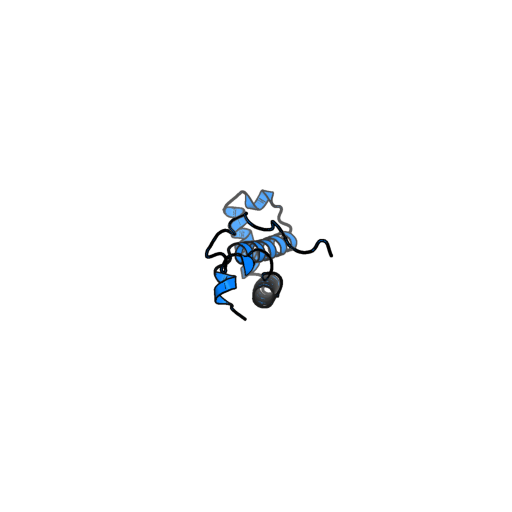.817 1.00 42.16 92 LYS A O 1
ATOM 722 N N . GLU A 1 93 ? 46.144 14.509 -33.787 1.00 51.66 93 GLU A N 1
ATOM 723 C CA . GLU A 1 93 ? 47.128 15.392 -34.412 1.00 51.66 93 GLU A CA 1
ATOM 724 C C . GLU A 1 93 ? 46.827 15.459 -35.917 1.00 51.66 93 GLU A C 1
ATOM 726 O O . GLU A 1 93 ? 46.399 14.477 -36.518 1.00 51.66 93 GLU A O 1
ATOM 731 N N . GLU A 1 94 ? 47.027 16.655 -36.469 1.00 49.22 94 GLU A N 1
ATOM 732 C CA . GLU A 1 94 ? 47.234 16.969 -37.887 1.00 49.22 94 GLU A CA 1
ATOM 733 C C . GLU A 1 94 ? 46.138 16.612 -38.906 1.00 49.22 94 GLU A C 1
ATOM 735 O O . GLU A 1 94 ? 46.108 15.537 -39.492 1.00 49.22 94 GLU A O 1
ATOM 740 N N . SER A 1 95 ? 45.335 17.616 -39.277 1.00 42.28 95 SER A N 1
ATOM 741 C CA . SER A 1 95 ? 45.283 18.050 -40.682 1.00 42.28 95 SER A CA 1
ATOM 742 C C . SER A 1 95 ? 44.538 19.382 -40.827 1.00 42.28 95 SER A C 1
ATOM 744 O O . SER A 1 95 ? 43.483 19.588 -40.230 1.00 42.28 95 SER A O 1
ATOM 746 N N . SER A 1 96 ? 45.077 20.228 -41.704 1.00 41.91 96 SER A N 1
ATOM 747 C CA . SER A 1 96 ? 44.486 21.437 -42.291 1.00 41.91 96 SER A CA 1
ATOM 748 C C . SER A 1 96 ? 44.706 22.764 -41.558 1.00 41.91 96 SER A C 1
ATOM 750 O O . SER A 1 96 ? 43.775 23.473 -41.187 1.00 41.91 96 SER A O 1
ATOM 752 N N . ASN A 1 97 ? 45.983 23.144 -41.467 1.00 44.34 97 ASN A N 1
ATOM 753 C CA . ASN A 1 97 ? 46.381 24.469 -41.940 1.00 44.34 97 ASN A CA 1
ATOM 754 C C . ASN A 1 97 ? 46.341 24.439 -43.480 1.00 44.34 97 ASN A C 1
ATOM 756 O O . ASN A 1 97 ? 46.982 23.575 -44.084 1.00 44.34 97 ASN A O 1
ATOM 760 N N . GLY A 1 98 ? 45.559 25.330 -44.082 1.00 39.69 98 GLY A N 1
ATOM 761 C CA . GLY A 1 98 ? 45.374 25.493 -45.522 1.00 39.69 98 GLY A CA 1
ATOM 762 C C . GLY A 1 98 ? 44.516 26.713 -45.787 1.00 39.69 98 GLY A C 1
ATOM 763 O O . GLY A 1 98 ? 43.339 26.669 -45.368 1.00 39.69 98 GLY A O 1
#

Foldseek 3Di:
DPLVVLVVDVVLVVQLVVQLVVLLCVVVVHDPVLVVDPVSVVVSVVSCVVDPVSVVVSVVSNVCSSVPPVPCPDPPPVVPPPPPDDPDPDDDDDDDPD

pLDDT: mean 72.47, std 17.83, range [39.69, 92.0]

Organism: NCBI:txid2840775

Radius of gyration: 23.95 Å; chains: 1; bounding box: 64×34×61 Å